Protein AF-A0A9P2UQQ4-F1 (afdb_monomer_lite)

Secondary structure (DSSP, 8-state):
-EE---STTEEEEEPPHHHHHHHT--TT-EEEEEETTT-SS---TT-EEEETTEEEEEEEEEE-TTSSEEEEEEEE-

Sequence (77 aa):
VKENYSGRGVLFGSYSQYEIQTLGVLATDKKATVLQNEVTMTPKIDDEWETVLGSFRVINIQQDPASTIWKCQLRKV

Structure (mmCIF, N/CA/C/O backbone):
data_AF-A0A9P2UQQ4-F1
#
_entry.id   AF-A0A9P2UQQ4-F1
#
loop_
_atom_site.group_PDB
_atom_site.id
_atom_site.type_symbol
_atom_site.label_atom_id
_atom_site.label_alt_id
_atom_site.label_comp_id
_atom_site.label_asym_id
_atom_site.label_entity_id
_atom_site.label_seq_id
_atom_site.pdbx_PDB_ins_code
_atom_site.Cartn_x
_atom_site.Cartn_y
_atom_site.Cartn_z
_atom_site.occupancy
_atom_site.B_iso_or_equiv
_atom_site.auth_seq_id
_atom_site.auth_comp_id
_atom_site.auth_asym_id
_atom_site.auth_atom_id
_atom_site.pdbx_PDB_model_num
ATOM 1 N N . VAL A 1 1 ? -6.214 -14.553 -2.804 1.00 46.75 1 VAL A N 1
ATOM 2 C CA . VAL A 1 1 ? -5.011 -15.332 -2.428 1.00 46.75 1 VAL A CA 1
ATOM 3 C C . VAL A 1 1 ? -4.388 -14.562 -1.280 1.00 46.75 1 VAL A C 1
ATOM 5 O O . VAL A 1 1 ? -4.380 -13.348 -1.378 1.00 46.75 1 VAL A O 1
ATOM 8 N N . LYS A 1 2 ? -4.038 -15.201 -0.157 1.00 54.41 2 LYS A N 1
ATOM 9 C CA . LYS A 1 2 ? -3.364 -14.494 0.943 1.00 54.41 2 LYS A CA 1
ATOM 10 C C . LYS A 1 2 ? -1.876 -14.527 0.653 1.00 54.41 2 LYS A C 1
ATOM 12 O O . LYS A 1 2 ? -1.313 -15.616 0.547 1.00 54.41 2 LYS A O 1
ATOM 17 N N . GLU A 1 3 ? -1.279 -13.364 0.469 1.00 62.31 3 GLU A N 1
ATOM 18 C CA . GLU A 1 3 ? 0.122 -13.246 0.103 1.00 62.31 3 GLU A CA 1
ATOM 19 C C . GLU A 1 3 ? 0.907 -12.683 1.288 1.00 62.31 3 GLU A C 1
ATOM 21 O O . GLU A 1 3 ? 0.622 -11.611 1.826 1.00 62.31 3 GLU A O 1
ATOM 26 N N . ASN A 1 4 ? 1.911 -13.438 1.729 1.00 61.19 4 ASN A N 1
ATOM 27 C CA . ASN A 1 4 ? 2.788 -13.023 2.816 1.00 61.19 4 ASN A CA 1
ATOM 28 C C . ASN A 1 4 ? 3.853 -12.075 2.267 1.00 61.19 4 ASN A C 1
ATOM 30 O O . ASN A 1 4 ? 4.992 -12.478 2.022 1.00 61.19 4 ASN A O 1
ATOM 34 N N . TYR A 1 5 ? 3.500 -10.801 2.094 1.00 62.47 5 TYR A N 1
ATOM 35 C CA . TYR A 1 5 ? 4.456 -9.746 1.753 1.00 62.47 5 TYR A CA 1
ATOM 36 C C . TYR A 1 5 ? 5.342 -9.429 2.959 1.00 62.47 5 TYR A C 1
ATOM 38 O O . TYR A 1 5 ? 5.148 -8.464 3.697 1.00 62.47 5 TYR A O 1
ATOM 46 N N . SER A 1 6 ? 6.332 -10.289 3.164 1.00 55.38 6 SER A N 1
ATOM 47 C CA . SER A 1 6 ? 7.327 -10.187 4.221 1.00 55.38 6 SER A CA 1
ATOM 48 C C . SER A 1 6 ? 8.706 -10.106 3.570 1.00 55.38 6 SER A C 1
ATOM 50 O O . SER A 1 6 ? 9.227 -11.072 3.027 1.00 55.38 6 SER A O 1
ATOM 52 N N . GLY A 1 7 ? 9.282 -8.904 3.561 1.00 56.97 7 GLY A N 1
ATOM 53 C CA . GLY A 1 7 ? 10.566 -8.637 2.922 1.00 56.97 7 GLY A CA 1
ATOM 54 C C . GLY A 1 7 ? 11.153 -7.313 3.393 1.00 56.97 7 GLY A C 1
ATOM 55 O O . GLY A 1 7 ? 10.423 -6.389 3.747 1.00 56.97 7 GLY A O 1
ATOM 56 N N . ARG A 1 8 ? 12.486 -7.205 3.388 1.00 56.78 8 ARG A N 1
ATOM 57 C CA . ARG A 1 8 ? 13.217 -5.992 3.811 1.00 56.78 8 ARG A CA 1
ATOM 58 C C . ARG A 1 8 ? 12.886 -4.760 2.965 1.00 56.78 8 ARG A C 1
ATOM 60 O O . ARG A 1 8 ? 13.112 -3.642 3.415 1.00 56.78 8 ARG A O 1
ATOM 67 N N . GLY A 1 9 ? 12.356 -4.972 1.761 1.00 59.25 9 GLY A N 1
ATOM 68 C CA . GLY A 1 9 ? 11.918 -3.916 0.861 1.00 59.25 9 GLY A CA 1
ATOM 69 C C . GLY A 1 9 ? 10.484 -3.432 1.062 1.00 59.25 9 GLY A C 1
ATOM 70 O O . GLY A 1 9 ? 10.062 -2.572 0.296 1.00 59.25 9 GLY A O 1
ATOM 71 N N . VAL A 1 10 ? 9.742 -3.957 2.047 1.00 72.94 10 VAL A N 1
ATOM 72 C CA . VAL A 1 10 ? 8.388 -3.498 2.390 1.00 72.94 10 VAL A CA 1
ATOM 73 C C . VAL A 1 10 ? 8.450 -2.642 3.653 1.00 72.94 10 VAL A C 1
ATOM 75 O O . VAL A 1 10 ? 8.571 -3.138 4.771 1.00 72.94 10 VAL A O 1
ATOM 78 N N . LEU A 1 11 ? 8.376 -1.329 3.471 1.00 78.25 11 LEU A N 1
ATOM 79 C CA . LEU A 1 11 ? 8.388 -0.342 4.545 1.00 78.25 11 LEU A CA 1
ATOM 80 C C . LEU A 1 11 ? 6.958 0.089 4.860 1.00 78.25 11 LEU A C 1
ATOM 82 O O . LEU A 1 11 ? 6.333 0.809 4.080 1.00 78.25 11 LEU A O 1
ATOM 86 N N . PHE A 1 12 ? 6.452 -0.323 6.020 1.00 80.25 12 PHE A N 1
ATOM 87 C CA . PHE A 1 12 ? 5.154 0.121 6.519 1.00 80.25 12 PHE A CA 1
ATOM 88 C C . PHE A 1 12 ? 5.279 1.491 7.191 1.00 80.25 12 PHE A C 1
ATOM 90 O O . PHE A 1 12 ? 6.086 1.700 8.094 1.00 80.25 12 PHE A O 1
ATOM 97 N N . GLY A 1 13 ? 4.444 2.424 6.758 1.00 82.38 13 GLY A N 1
ATOM 98 C CA . GLY A 1 13 ? 4.299 3.760 7.304 1.00 82.38 13 GLY A CA 1
ATOM 99 C C . GLY A 1 13 ? 2.847 4.059 7.663 1.00 82.38 13 GLY A C 1
ATOM 100 O O . GLY A 1 13 ? 1.906 3.380 7.250 1.00 82.38 13 GLY A O 1
ATOM 101 N N . SER A 1 14 ? 2.655 5.120 8.437 1.00 80.56 14 SER A N 1
ATOM 102 C CA . SER A 1 14 ? 1.327 5.676 8.705 1.00 80.56 14 SER A CA 1
ATOM 103 C C . SER A 1 14 ? 1.116 6.921 7.849 1.00 80.56 14 SER A C 1
ATOM 105 O O . SER A 1 14 ? 2.083 7.611 7.518 1.00 80.56 14 SER A O 1
ATOM 107 N N . TYR A 1 15 ? -0.132 7.202 7.482 1.00 81.12 15 TYR A N 1
ATOM 108 C CA . TYR A 1 15 ? -0.470 8.486 6.880 1.00 81.12 15 TYR A CA 1
ATOM 109 C C . TYR A 1 15 ? -0.485 9.572 7.953 1.00 81.12 15 TYR A C 1
ATOM 111 O O . TYR A 1 15 ? -1.036 9.383 9.039 1.00 81.12 15 TYR A O 1
ATOM 119 N N . SER A 1 16 ? 0.115 10.714 7.640 1.00 81.56 16 SER A N 1
ATOM 120 C CA . SER A 1 16 ? -0.009 11.912 8.464 1.00 81.56 16 SER A CA 1
ATOM 121 C C . SER A 1 16 ? -1.416 12.500 8.350 1.00 81.56 16 SER A C 1
ATOM 123 O O . SER A 1 16 ? -2.095 12.346 7.336 1.00 81.56 16 SER A O 1
ATOM 125 N N . GLN A 1 17 ? -1.836 13.258 9.362 1.00 80.75 17 GLN A N 1
ATOM 126 C CA . GLN A 1 17 ? -3.159 13.895 9.414 1.00 80.75 17 GLN A CA 1
ATOM 127 C C . GLN A 1 17 ? -3.455 14.801 8.202 1.00 80.75 17 GLN A C 1
ATOM 129 O O . GLN A 1 17 ? -4.604 14.930 7.780 1.00 80.75 17 GLN A O 1
ATOM 134 N N . TYR A 1 18 ? -2.413 15.394 7.614 1.00 85.00 18 TYR A N 1
ATOM 135 C CA . TYR A 1 18 ? -2.497 16.161 6.371 1.00 85.00 18 TYR A CA 1
ATOM 136 C C . TYR A 1 18 ? -2.699 15.279 5.127 1.00 85.00 18 TYR A C 1
ATOM 138 O O . TYR A 1 18 ? -3.498 15.616 4.256 1.00 85.00 18 TYR A O 1
ATOM 146 N N . GLU A 1 19 ? -2.015 14.130 5.051 1.00 81.06 19 GLU A N 1
ATOM 147 C CA . GLU A 1 19 ? -2.162 13.174 3.944 1.00 81.06 19 GLU A CA 1
ATOM 148 C C . GLU A 1 19 ? -3.567 12.557 3.944 1.00 81.06 19 GLU A C 1
ATOM 150 O O . GLU A 1 19 ? -4.166 12.423 2.886 1.00 81.06 19 GLU A O 1
ATOM 155 N N . ILE A 1 20 ? -4.117 12.255 5.125 1.00 83.50 20 ILE A N 1
ATOM 156 C CA . ILE A 1 20 ? -5.491 11.759 5.321 1.00 83.50 20 ILE A CA 1
ATOM 157 C C . ILE A 1 20 ? -6.511 12.730 4.717 1.00 83.50 20 ILE A C 1
ATOM 159 O O . ILE A 1 20 ? -7.373 12.321 3.946 1.00 83.50 20 ILE A O 1
ATOM 163 N N . GLN A 1 21 ? -6.379 14.025 5.013 1.00 81.44 21 GLN A N 1
ATOM 164 C CA . GLN A 1 21 ? -7.274 15.057 4.480 1.00 81.44 21 GLN A CA 1
ATOM 165 C C . GLN A 1 21 ? -7.076 15.292 2.980 1.00 81.44 21 GLN A C 1
ATOM 167 O O . GLN A 1 21 ? -8.051 15.425 2.249 1.00 81.44 21 GLN A O 1
ATOM 172 N N . THR A 1 22 ? -5.825 15.322 2.519 1.00 83.31 22 THR A N 1
ATOM 173 C CA . THR A 1 22 ? -5.493 15.600 1.112 1.00 83.31 22 THR A CA 1
ATOM 174 C C . THR A 1 22 ? -5.874 14.446 0.186 1.00 83.31 22 THR A C 1
ATOM 176 O O . THR A 1 22 ? -6.390 14.671 -0.904 1.00 83.31 22 THR A O 1
ATOM 179 N N . LEU A 1 23 ? -5.611 13.207 0.602 1.00 80.25 23 LEU A N 1
ATOM 180 C CA . LEU A 1 23 ? -5.855 12.005 -0.198 1.00 80.25 23 LEU A CA 1
ATOM 181 C C . LEU A 1 23 ? -7.236 11.386 0.071 1.00 80.25 23 LEU A C 1
ATOM 183 O O . LEU A 1 23 ? -7.615 10.442 -0.616 1.00 80.25 23 LEU A O 1
ATOM 187 N N . GLY A 1 24 ? -7.970 11.869 1.080 1.00 79.12 24 GLY A N 1
ATOM 188 C CA . GLY A 1 24 ? -9.253 11.294 1.495 1.00 79.12 24 GLY A CA 1
ATOM 189 C C . GLY A 1 24 ? -9.142 9.862 2.033 1.00 79.12 24 GLY A C 1
ATOM 190 O O . GLY A 1 24 ? -10.104 9.098 1.966 1.00 79.12 24 GLY A O 1
ATOM 191 N N . VAL A 1 25 ? -7.964 9.470 2.525 1.00 81.31 25 VAL A N 1
ATOM 192 C CA . VAL A 1 25 ? -7.711 8.129 3.079 1.00 81.31 25 VAL A CA 1
ATOM 19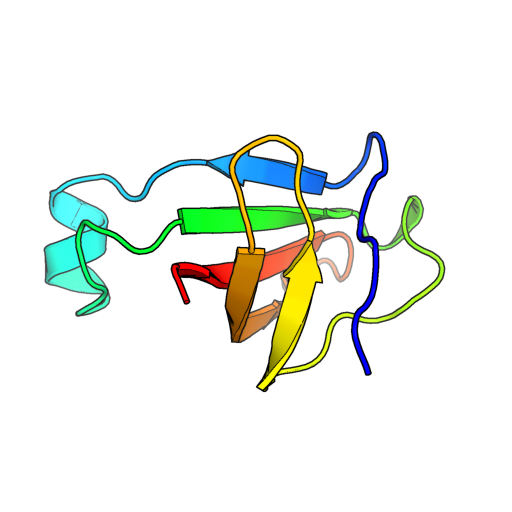3 C C . VAL A 1 25 ? -8.106 8.079 4.552 1.00 81.31 25 VAL A C 1
ATOM 195 O O . VAL A 1 25 ? -8.156 9.110 5.214 1.00 81.31 25 VAL A O 1
ATOM 198 N N . LEU 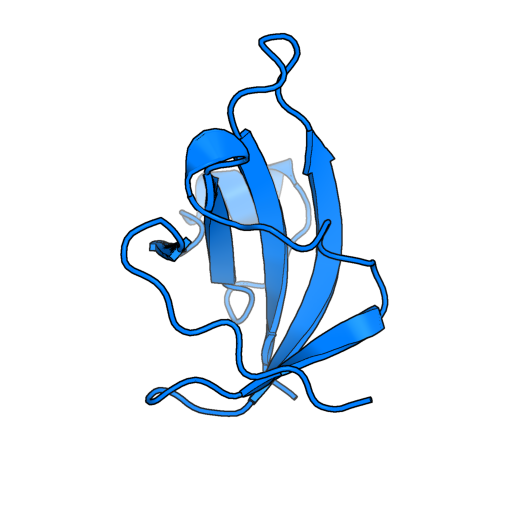A 1 26 ? -8.403 6.898 5.095 1.00 78.00 26 LEU A N 1
ATOM 199 C CA . LEU A 1 26 ? -8.793 6.780 6.502 1.00 78.00 26 LEU A CA 1
ATOM 200 C C . LEU A 1 26 ? -7.562 6.822 7.414 1.00 78.00 26 LEU A C 1
ATOM 202 O O . LEU A 1 26 ? -6.494 6.336 7.058 1.00 78.00 26 LEU A O 1
ATOM 206 N N . ALA A 1 27 ? -7.717 7.324 8.642 1.00 78.81 27 ALA A N 1
ATOM 207 C CA . ALA A 1 27 ? -6.641 7.304 9.644 1.00 78.81 27 ALA A CA 1
ATOM 208 C C . ALA A 1 27 ? -6.211 5.883 10.058 1.00 78.81 27 ALA A C 1
ATOM 210 O O . ALA A 1 27 ? -5.115 5.678 10.581 1.00 78.81 27 ALA A O 1
ATOM 211 N N . THR A 1 28 ? -7.083 4.903 9.828 1.00 82.38 28 THR A N 1
ATOM 212 C CA . THR A 1 28 ? -6.808 3.478 10.019 1.00 82.38 28 THR A CA 1
ATOM 213 C C . THR A 1 28 ? -6.013 2.870 8.866 1.00 82.38 28 THR A C 1
ATOM 215 O O . THR A 1 28 ? -5.425 1.802 9.051 1.00 82.38 28 THR A O 1
ATOM 218 N N . ASP A 1 29 ? -5.970 3.533 7.706 1.00 84.88 29 ASP A N 1
ATOM 219 C CA . ASP A 1 29 ? -5.185 3.079 6.568 1.00 84.88 29 ASP A CA 1
ATOM 220 C C . ASP A 1 29 ? -3.688 3.255 6.862 1.00 84.88 29 ASP A C 1
ATOM 222 O O . ASP A 1 29 ? -3.234 4.177 7.551 1.00 84.88 29 ASP A O 1
ATOM 226 N N . LYS A 1 30 ? -2.895 2.337 6.325 1.00 86.19 30 LYS A N 1
ATOM 227 C CA . LYS A 1 30 ? -1.437 2.344 6.377 1.00 86.19 30 LYS A CA 1
ATOM 228 C C . LYS A 1 30 ? -0.892 2.496 4.968 1.00 86.19 30 LYS A C 1
ATOM 230 O O . LYS A 1 30 ? -1.517 2.068 4.003 1.00 86.19 30 LYS A O 1
ATOM 235 N N . LYS A 1 31 ? 0.282 3.103 4.840 1.00 87.19 31 LYS A N 1
ATOM 236 C CA . LYS A 1 31 ? 1.019 3.121 3.575 1.00 87.19 31 LYS A CA 1
ATOM 237 C C . LYS A 1 31 ? 2.110 2.073 3.629 1.00 87.19 31 LYS A C 1
ATOM 239 O O . LYS A 1 31 ? 2.782 1.955 4.644 1.00 87.19 31 LYS A O 1
ATOM 244 N N . ALA A 1 32 ? 2.301 1.333 2.555 1.00 86.31 32 ALA A N 1
ATOM 245 C CA . ALA A 1 32 ? 3.440 0.452 2.392 1.00 86.31 32 ALA A CA 1
ATOM 246 C C . ALA A 1 32 ? 4.240 0.888 1.173 1.00 86.31 32 ALA A C 1
ATOM 248 O O . ALA A 1 32 ? 3.699 1.027 0.079 1.00 86.31 32 ALA A O 1
ATOM 249 N N . THR A 1 33 ? 5.532 1.106 1.367 1.00 87.06 33 THR A N 1
ATOM 250 C CA . THR A 1 33 ? 6.469 1.337 0.273 1.00 87.06 33 THR A CA 1
ATOM 251 C C . THR A 1 33 ? 7.156 0.022 -0.029 1.00 87.06 33 THR A C 1
ATOM 253 O O . THR A 1 33 ? 7.844 -0.519 0.831 1.00 87.06 33 THR A O 1
ATOM 256 N N . VAL A 1 34 ? 6.965 -0.482 -1.239 1.00 86.19 34 VAL A N 1
ATOM 257 C CA . VAL A 1 34 ? 7.552 -1.728 -1.725 1.00 86.19 34 VAL A CA 1
ATOM 258 C C . VAL A 1 34 ? 8.629 -1.397 -2.743 1.00 86.19 34 VAL A C 1
ATOM 260 O O . VAL A 1 34 ? 8.345 -0.730 -3.732 1.00 86.19 34 VAL A O 1
ATOM 263 N N . LEU A 1 35 ? 9.857 -1.853 -2.527 1.00 86.31 35 LEU A N 1
ATOM 264 C CA . LEU A 1 35 ? 10.940 -1.714 -3.503 1.00 86.31 35 LEU A CA 1
ATOM 265 C C . LEU A 1 35 ? 10.782 -2.753 -4.619 1.00 86.31 35 LEU A C 1
ATOM 267 O O . LEU A 1 35 ? 10.827 -3.950 -4.349 1.00 86.31 35 LEU A O 1
ATOM 271 N N . GLN A 1 36 ? 10.671 -2.311 -5.876 1.00 81.69 36 GLN A N 1
ATOM 272 C CA . GLN A 1 36 ? 10.548 -3.220 -7.028 1.00 81.69 36 GLN A CA 1
ATOM 273 C C . GLN A 1 36 ? 11.770 -4.124 -7.179 1.00 81.69 36 GLN A C 1
ATOM 275 O O . GLN A 1 36 ? 11.656 -5.273 -7.582 1.00 81.69 36 GLN A O 1
ATOM 280 N N . ASN A 1 37 ? 12.942 -3.608 -6.804 1.00 80.12 37 ASN A N 1
ATOM 281 C CA . ASN A 1 37 ? 14.195 -4.348 -6.878 1.00 80.12 37 ASN A CA 1
ATOM 282 C C . ASN A 1 37 ? 14.309 -5.462 -5.820 1.00 80.12 37 ASN A C 1
ATOM 284 O O . ASN A 1 37 ? 15.099 -6.383 -5.984 1.00 80.12 37 ASN A O 1
ATOM 288 N N . GLU A 1 38 ? 13.534 -5.377 -4.735 1.00 76.94 38 GLU A N 1
ATOM 289 C CA . GLU A 1 38 ? 13.567 -6.342 -3.626 1.00 76.94 38 GLU A CA 1
ATOM 290 C C . GLU A 1 38 ? 12.389 -7.321 -3.664 1.00 76.94 38 GLU A C 1
ATOM 292 O O . GLU A 1 38 ? 12.401 -8.327 -2.956 1.00 76.94 38 GLU A O 1
ATOM 297 N N . VAL A 1 39 ? 11.348 -7.026 -4.448 1.00 71.31 39 VAL A N 1
ATOM 298 C CA . VAL A 1 39 ? 10.126 -7.828 -4.483 1.00 71.31 39 VAL A CA 1
ATOM 299 C C . VAL A 1 39 ? 9.941 -8.414 -5.870 1.00 71.31 39 VAL A C 1
ATOM 301 O O . VAL A 1 39 ? 9.748 -7.710 -6.852 1.00 71.31 39 VAL A O 1
ATOM 304 N N . THR A 1 40 ? 9.978 -9.742 -5.936 1.00 69.12 40 THR A N 1
ATOM 305 C CA . THR A 1 40 ? 9.834 -10.503 -7.185 1.00 69.12 40 THR A CA 1
ATOM 306 C C . THR A 1 40 ? 8.404 -10.462 -7.732 1.00 69.12 40 THR A C 1
ATOM 308 O O . THR A 1 40 ? 8.175 -10.782 -8.895 1.00 69.12 40 THR A O 1
ATOM 311 N N . MET A 1 41 ? 7.439 -10.076 -6.893 1.00 72.12 41 MET A N 1
ATOM 312 C CA . MET A 1 41 ? 6.018 -10.021 -7.218 1.00 72.12 41 MET A CA 1
ATOM 313 C C . MET A 1 41 ? 5.492 -8.591 -7.235 1.00 72.12 41 MET A C 1
ATOM 315 O O . MET A 1 41 ? 5.665 -7.826 -6.289 1.00 72.12 41 MET A O 1
ATOM 319 N N . THR A 1 42 ? 4.789 -8.246 -8.311 1.00 79.94 42 THR A N 1
ATOM 320 C CA . THR A 1 42 ? 4.100 -6.962 -8.421 1.00 79.94 42 THR A CA 1
ATOM 321 C C . THR A 1 42 ? 2.874 -6.969 -7.505 1.00 79.94 42 THR A C 1
ATOM 323 O O . THR A 1 42 ? 2.014 -7.838 -7.682 1.00 79.94 42 THR A O 1
ATOM 326 N N . PRO A 1 43 ? 2.762 -6.030 -6.551 1.00 81.88 43 PRO A N 1
ATOM 327 C CA . PRO A 1 43 ? 1.588 -5.939 -5.698 1.00 81.88 43 PRO A CA 1
ATOM 328 C C . PRO A 1 43 ? 0.344 -5.647 -6.543 1.00 81.88 43 PRO A C 1
ATOM 330 O O . PRO A 1 43 ? 0.423 -4.956 -7.565 1.00 81.88 43 PRO A O 1
ATOM 333 N N . LYS A 1 44 ? -0.813 -6.164 -6.120 1.00 83.50 44 LYS A N 1
ATOM 334 C CA . LYS A 1 44 ? -2.096 -5.953 -6.8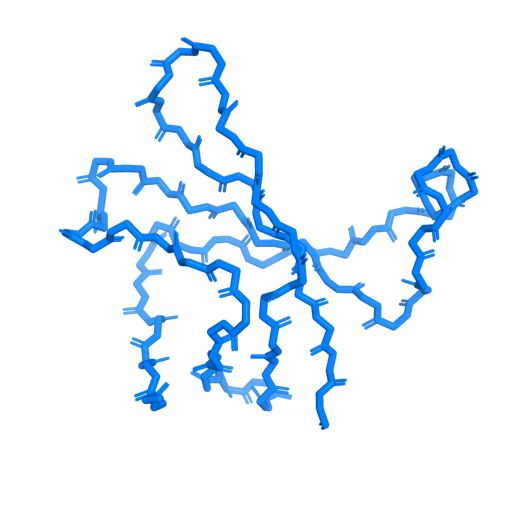06 1.00 83.50 44 LYS A CA 1
ATOM 335 C C . LYS A 1 44 ? -3.121 -5.300 -5.890 1.00 83.50 44 LYS A C 1
ATOM 337 O O . LYS A 1 44 ? -3.098 -5.470 -4.676 1.00 83.50 44 LYS A O 1
ATOM 342 N N . ILE A 1 45 ? -4.013 -4.509 -6.483 1.00 86.81 45 ILE A N 1
ATOM 343 C CA . ILE A 1 45 ? -5.190 -4.008 -5.769 1.00 86.81 45 ILE A CA 1
ATOM 344 C C . ILE A 1 45 ? -6.057 -5.215 -5.410 1.00 86.81 45 ILE A C 1
ATOM 346 O O . ILE A 1 45 ? -6.115 -6.175 -6.177 1.00 86.81 45 ILE A O 1
ATOM 350 N N . ASP A 1 46 ? -6.732 -5.130 -4.267 1.00 84.94 46 ASP A N 1
ATOM 351 C CA . ASP A 1 46 ? -7.579 -6.161 -3.666 1.00 84.94 46 ASP A CA 1
ATOM 352 C C . ASP A 1 46 ? -6.826 -7.254 -2.901 1.00 84.94 46 ASP A C 1
ATOM 354 O O . ASP A 1 46 ? -7.443 -8.067 -2.213 1.00 84.94 46 ASP A O 1
ATOM 358 N N . ASP A 1 47 ? -5.500 -7.234 -2.974 1.00 84.19 47 ASP A N 1
ATOM 359 C CA . ASP A 1 47 ? -4.651 -8.271 -2.422 1.00 84.19 47 ASP A CA 1
ATOM 360 C C . ASP A 1 47 ? -4.564 -8.205 -0.893 1.00 84.19 47 ASP A C 1
ATOM 362 O O . ASP A 1 47 ? -4.541 -7.118 -0.310 1.00 84.19 47 ASP A O 1
ATOM 366 N N . GLU A 1 48 ? -4.535 -9.362 -0.231 1.00 85.94 48 GLU A N 1
ATOM 367 C CA . GLU A 1 48 ? -4.522 -9.444 1.233 1.00 85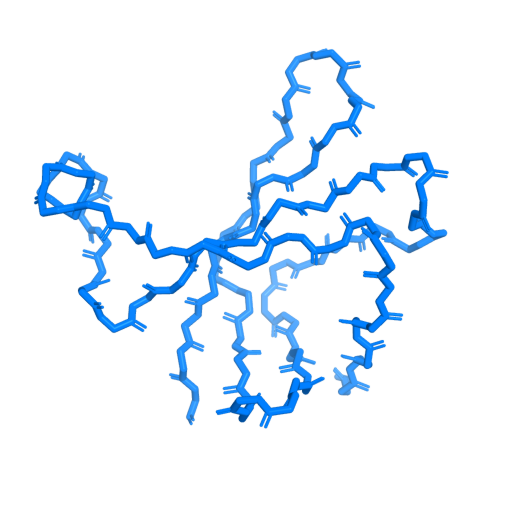.94 48 GLU A CA 1
ATOM 368 C C . GLU A 1 48 ? -3.119 -9.778 1.729 1.00 85.94 48 GLU A C 1
ATOM 370 O O . GLU A 1 48 ? -2.590 -10.864 1.489 1.00 85.94 48 GLU A O 1
ATOM 375 N N . TRP A 1 49 ? -2.533 -8.818 2.434 1.00 83.69 49 TRP A N 1
ATOM 376 C CA . TRP A 1 49 ? -1.216 -8.885 3.033 1.00 83.69 49 TRP A CA 1
ATOM 377 C C . TRP A 1 49 ? -1.348 -9.271 4.493 1.00 83.69 49 TRP A C 1
ATOM 379 O O . TRP A 1 49 ? -1.894 -8.526 5.314 1.00 83.69 49 TRP A O 1
ATOM 389 N N . GLU A 1 50 ? -0.801 -10.425 4.837 1.00 80.44 50 GLU A N 1
ATOM 390 C CA . GLU A 1 50 ? -0.705 -10.849 6.223 1.00 80.44 50 GLU A CA 1
ATOM 391 C C . GLU A 1 50 ? 0.638 -10.384 6.797 1.00 80.44 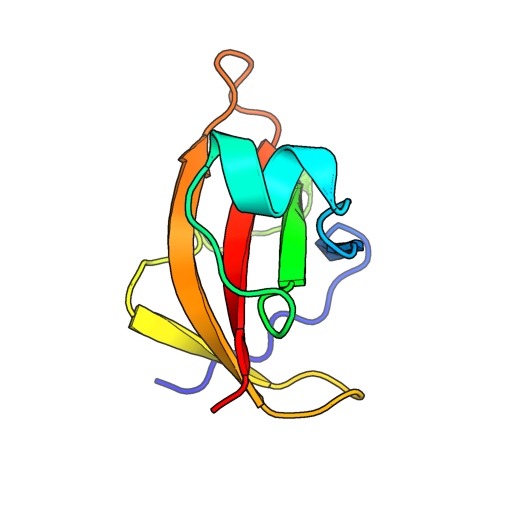50 GLU A C 1
ATOM 393 O O . GLU A 1 50 ? 1.716 -10.695 6.288 1.00 80.44 50 GLU A O 1
ATOM 398 N N . THR A 1 51 ? 0.568 -9.555 7.837 1.00 75.25 51 THR A N 1
ATOM 399 C CA . THR A 1 51 ? 1.740 -8.974 8.497 1.00 75.25 51 THR A CA 1
ATOM 400 C C . THR A 1 51 ? 1.716 -9.308 9.984 1.00 75.25 51 THR A C 1
ATOM 402 O O . THR A 1 51 ? 0.671 -9.622 10.550 1.00 75.25 51 THR A O 1
ATOM 405 N N . VAL A 1 52 ? 2.850 -9.138 10.664 1.00 72.19 52 VAL A N 1
ATOM 406 C CA . VAL A 1 52 ? 2.941 -9.289 12.130 1.00 72.19 52 VAL A CA 1
ATOM 407 C C . VAL A 1 52 ? 2.013 -8.349 12.916 1.00 72.19 52 VAL A C 1
ATOM 409 O O . VAL A 1 52 ? 1.720 -8.614 14.076 1.00 72.19 52 VAL A O 1
ATOM 412 N N . LEU A 1 53 ? 1.534 -7.261 12.301 1.00 73.19 53 LEU A N 1
ATOM 413 C CA . LEU A 1 53 ? 0.585 -6.318 12.907 1.00 73.19 53 LEU A CA 1
ATOM 414 C C . LEU A 1 53 ? -0.887 -6.696 12.651 1.00 73.19 53 LEU A C 1
ATOM 416 O O . LEU A 1 53 ? -1.786 -6.054 13.198 1.00 73.19 53 LEU A O 1
ATOM 420 N N . GLY A 1 54 ? -1.135 -7.707 11.818 1.00 80.25 54 GLY A N 1
ATOM 421 C CA . GLY A 1 54 ? -2.455 -8.150 11.382 1.00 80.25 54 GLY A CA 1
ATOM 422 C C . GLY A 1 54 ? -2.585 -8.225 9.861 1.00 80.25 54 GLY A C 1
ATOM 423 O O . GLY A 1 54 ? -1.620 -8.020 9.117 1.00 80.25 54 GLY A O 1
ATOM 424 N N . SER A 1 55 ? -3.804 -8.512 9.411 1.00 85.81 55 SER A N 1
ATOM 425 C CA . SER A 1 55 ? -4.163 -8.601 7.996 1.00 85.81 55 SER A CA 1
ATOM 426 C C . SER A 1 55 ? -4.563 -7.233 7.446 1.00 85.81 55 SER A C 1
ATOM 428 O O . SER A 1 55 ? -5.343 -6.490 8.050 1.00 85.81 55 SER A O 1
ATOM 430 N N . PHE A 1 56 ? -4.027 -6.899 6.279 1.00 87.25 56 PHE A N 1
ATOM 431 C CA . PHE A 1 56 ? -4.313 -5.665 5.568 1.00 87.25 56 PHE A CA 1
ATOM 432 C C . PHE A 1 56 ? -4.653 -5.973 4.119 1.00 87.25 56 PHE A C 1
ATOM 434 O O . PHE A 1 56 ? -4.052 -6.849 3.517 1.00 87.25 56 PHE A O 1
ATOM 441 N N . ARG A 1 57 ? -5.575 -5.222 3.528 1.00 88.50 57 ARG A N 1
ATOM 442 C CA . ARG A 1 57 ? -5.922 -5.333 2.114 1.00 88.50 57 ARG A CA 1
ATOM 443 C C . ARG A 1 57 ? -5.422 -4.130 1.345 1.00 88.50 57 ARG A C 1
ATOM 445 O O . ARG A 1 57 ? -5.608 -2.990 1.776 1.00 88.50 57 ARG A O 1
ATOM 452 N N . VAL A 1 58 ? -4.816 -4.375 0.195 1.00 88.38 58 VAL A N 1
ATOM 453 C CA . VAL A 1 58 ? -4.380 -3.324 -0.714 1.00 88.38 58 VAL A CA 1
ATOM 454 C C . VAL A 1 58 ? -5.600 -2.723 -1.393 1.00 88.38 58 VAL A C 1
ATOM 456 O O . VAL A 1 58 ? -6.316 -3.394 -2.127 1.00 88.38 58 VAL A O 1
ATOM 459 N N . ILE A 1 59 ? -5.837 -1.439 -1.168 1.00 89.50 59 ILE A N 1
ATOM 460 C CA . ILE A 1 59 ? -6.939 -0.699 -1.800 1.00 89.50 59 ILE A CA 1
ATOM 461 C C . ILE A 1 59 ? -6.463 0.172 -2.952 1.00 89.50 59 ILE A C 1
ATOM 463 O O . ILE A 1 59 ? -7.244 0.475 -3.849 1.00 89.50 59 ILE A O 1
ATOM 467 N N . ASN A 1 60 ? -5.195 0.573 -2.944 1.00 88.19 60 ASN A N 1
ATOM 468 C CA . ASN A 1 60 ? -4.632 1.374 -4.018 1.00 88.19 60 ASN A CA 1
ATOM 469 C C . ASN A 1 60 ? -3.140 1.100 -4.173 1.00 88.19 60 ASN A C 1
ATOM 471 O O . ASN A 1 60 ? -2.455 0.827 -3.188 1.00 88.19 60 ASN A O 1
ATOM 475 N N . ILE A 1 61 ? -2.632 1.215 -5.396 1.00 88.25 61 ILE A N 1
ATOM 476 C CA . ILE A 1 61 ? -1.209 1.088 -5.702 1.00 88.25 61 ILE A CA 1
ATOM 477 C C . ILE A 1 61 ? -0.823 2.219 -6.640 1.00 88.25 61 ILE A C 1
ATOM 479 O O . ILE A 1 61 ? -1.418 2.397 -7.698 1.00 88.25 61 ILE A O 1
ATOM 483 N N . GLN A 1 62 ? 0.208 2.961 -6.262 1.00 87.44 62 GLN A N 1
ATOM 484 C CA . GLN A 1 62 ? 0.855 3.946 -7.114 1.00 87.44 62 GLN A CA 1
ATOM 485 C C . GLN A 1 62 ? 2.295 3.535 -7.371 1.00 87.44 62 GLN A C 1
ATOM 487 O O . GLN A 1 62 ? 3.056 3.264 -6.446 1.00 87.44 62 GLN A O 1
ATOM 492 N N . GLN A 1 63 ? 2.685 3.524 -8.636 1.00 86.06 63 GLN A N 1
ATOM 493 C CA . GLN A 1 63 ? 4.073 3.352 -9.033 1.00 86.06 63 GLN A CA 1
ATOM 494 C C . GLN A 1 63 ? 4.755 4.716 -9.114 1.00 86.06 63 GLN A C 1
ATOM 496 O O . GLN A 1 63 ? 4.182 5.671 -9.637 1.00 86.06 63 GLN A O 1
ATOM 501 N N . ASP A 1 64 ? 5.973 4.809 -8.589 1.00 85.00 64 ASP A N 1
ATOM 502 C CA . ASP A 1 64 ? 6.793 6.003 -8.777 1.00 85.00 64 ASP A CA 1
ATOM 503 C C . ASP A 1 64 ? 7.295 6.088 -10.231 1.00 85.00 64 ASP A C 1
ATOM 505 O O . ASP A 1 64 ? 7.606 5.044 -10.813 1.00 85.00 64 ASP A O 1
ATOM 509 N N . PRO A 1 65 ? 7.403 7.287 -10.838 1.00 82.81 65 PRO A N 1
ATOM 510 C CA . PRO A 1 65 ? 7.925 7.450 -12.197 1.00 82.81 65 PRO A CA 1
ATOM 511 C C . PRO A 1 65 ? 9.315 6.835 -12.402 1.00 82.81 65 PRO A C 1
ATOM 513 O O . PRO A 1 65 ? 9.617 6.390 -13.507 1.00 82.81 65 PRO A O 1
ATOM 516 N N . ALA A 1 66 ? 10.142 6.741 -11.356 1.00 84.50 66 ALA A N 1
ATOM 517 C CA . ALA A 1 66 ? 11.437 6.070 -11.432 1.00 84.50 66 ALA A CA 1
ATOM 518 C C . ALA A 1 66 ? 11.329 4.537 -11.570 1.00 84.50 66 ALA A C 1
ATOM 520 O O . ALA A 1 66 ? 12.340 3.877 -11.784 1.00 84.50 66 ALA A O 1
ATOM 521 N N . SER A 1 67 ? 10.131 3.954 -11.436 1.00 82.19 67 SER A N 1
ATOM 522 C CA . SER A 1 67 ? 9.885 2.503 -11.437 1.00 82.19 67 SER A CA 1
ATOM 523 C C . SER A 1 67 ? 10.772 1.732 -10.454 1.00 82.19 67 SER A C 1
ATOM 525 O O . SER A 1 67 ? 11.162 0.596 -10.690 1.00 82.19 67 SER A O 1
ATOM 527 N N . THR A 1 68 ? 11.096 2.363 -9.326 1.00 85.00 68 THR A N 1
ATOM 528 C CA . THR A 1 68 ? 11.920 1.775 -8.261 1.00 85.00 68 THR A CA 1
ATOM 529 C C . THR A 1 68 ? 11.093 1.342 -7.060 1.00 85.00 68 THR A C 1
ATOM 531 O O . THR A 1 68 ? 11.477 0.409 -6.353 1.00 85.00 68 THR A O 1
ATOM 534 N N . ILE A 1 69 ? 9.942 1.985 -6.836 1.00 87.62 69 ILE A N 1
ATOM 535 C CA . ILE A 1 69 ? 9.049 1.714 -5.708 1.00 87.62 69 ILE A CA 1
ATOM 536 C C . ILE A 1 69 ? 7.577 1.663 -6.125 1.00 87.62 69 ILE A C 1
ATOM 538 O O . ILE A 1 69 ? 7.138 2.367 -7.039 1.00 87.62 69 ILE A O 1
ATOM 542 N N . TRP A 1 70 ? 6.802 0.871 -5.388 1.00 87.75 70 TRP A N 1
ATOM 543 C CA . TRP A 1 70 ? 5.346 0.914 -5.346 1.00 87.75 70 TRP A CA 1
ATOM 544 C C . TRP A 1 70 ? 4.886 1.451 -3.992 1.00 87.75 70 TRP A C 1
ATOM 546 O O . TRP A 1 70 ? 5.270 0.950 -2.938 1.00 87.75 70 TRP A O 1
ATOM 556 N N . LYS A 1 71 ? 4.034 2.470 -4.016 1.00 88.31 71 LYS A N 1
ATOM 557 C CA . LYS A 1 71 ? 3.316 2.998 -2.859 1.00 88.31 71 LYS A CA 1
ATOM 558 C C . LYS A 1 71 ? 1.952 2.327 -2.809 1.00 88.31 71 LYS A C 1
ATOM 560 O O . LYS A 1 71 ? 1.072 2.642 -3.605 1.00 88.31 71 LYS A O 1
ATOM 565 N N . CYS A 1 72 ? 1.783 1.399 -1.884 1.00 88.56 72 CYS A N 1
ATOM 566 C CA . CYS A 1 72 ? 0.536 0.683 -1.668 1.00 88.56 72 CYS A CA 1
ATOM 567 C C . CYS A 1 72 ? -0.218 1.322 -0.501 1.00 88.56 72 CYS A C 1
ATOM 569 O O . CYS A 1 72 ? 0.351 1.560 0.565 1.00 88.56 72 CYS A O 1
ATOM 571 N N . GLN A 1 73 ? -1.502 1.593 -0.690 1.00 89.25 73 GLN A N 1
ATOM 572 C CA . GLN A 1 73 ? -2.412 1.932 0.392 1.00 89.25 73 GLN A CA 1
ATOM 573 C C . GLN A 1 73 ? -3.026 0.642 0.920 1.00 89.25 73 GLN A C 1
ATOM 575 O O . GLN A 1 73 ? -3.660 -0.110 0.178 1.00 89.25 73 GLN A O 1
ATOM 580 N N . LEU A 1 74 ? -2.847 0.417 2.210 1.00 88.06 74 LEU A N 1
ATOM 581 C CA . LEU A 1 74 ? -3.303 -0.749 2.938 1.00 88.06 74 LEU A CA 1
ATOM 582 C C . LEU A 1 74 ? -4.432 -0.350 3.880 1.00 88.06 74 LEU A C 1
ATOM 584 O O . LEU A 1 74 ? -4.292 0.593 4.656 1.00 88.06 74 LEU A O 1
ATOM 588 N N . ARG A 1 75 ? -5.526 -1.102 3.861 1.00 88.00 75 ARG A N 1
ATOM 589 C CA . ARG A 1 75 ? -6.634 -0.961 4.803 1.00 88.00 75 ARG A CA 1
ATOM 590 C C . ARG A 1 75 ? -6.700 -2.177 5.691 1.00 88.00 75 ARG A C 1
ATOM 592 O O . ARG A 1 75 ? -6.671 -3.299 5.199 1.00 88.00 75 ARG A O 1
ATOM 599 N N . LYS A 1 76 ? -6.786 -1.953 6.998 1.00 84.75 76 LYS A N 1
ATOM 600 C CA . LYS A 1 76 ? -6.991 -3.045 7.948 1.00 84.75 76 LYS A CA 1
ATOM 601 C C . LYS A 1 76 ? -8.314 -3.755 7.631 1.00 84.75 76 LYS A C 1
ATOM 603 O O . LYS A 1 76 ? -9.318 -3.069 7.424 1.00 84.75 76 LYS A O 1
ATOM 608 N N . VAL A 1 77 ? -8.274 -5.085 7.580 1.00 82.56 77 VAL A N 1
ATOM 609 C CA . VAL A 1 77 ? -9.447 -5.960 7.396 1.00 82.56 77 VAL A CA 1
ATOM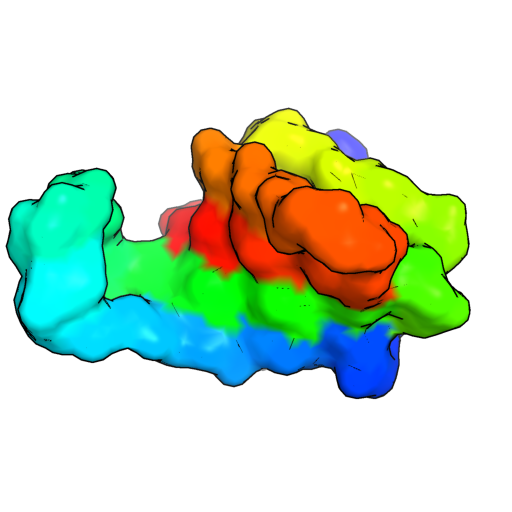 610 C C . VAL A 1 77 ? -9.928 -6.471 8.747 1.00 82.56 77 VAL A C 1
ATOM 612 O O . VAL A 1 77 ? -9.069 -6.646 9.645 1.00 82.56 77 VAL A O 1
#

pLDDT: mean 79.86, std 9.49, range [46.75, 89.5]

Foldseek 3Di:
DADAPDWPQWDKAFDDPVNCVVVVNDNQKIKIKGFPVTDPDDDDAQYWYQDPVGIWGFHDWDADPVNGIIITITHHD

Radius of gyration: 11.84 Å; chains: 1; bounding box: 24×32×25 Å

Organism: NCBI:txid1310646